Protein AF-A0ABC9XMT6-F1 (afdb_monomer)

Foldseek 3Di:
DDDDDDDDDDPPPPPPPQPPFDDPPVLVVPADADPDDDQFDPDDDDLSRVVNCVSCCSVPVVQEDQEAAAPDDHRGDHDYDVVRYPNVVNPDDFPADPVNPHGDWDWDFRADPNRTTPDIDTDD

pLDDT: mean 78.73, std 18.31, range [33.91, 95.5]

Organism: Grus japonensis (NCBI:txid30415)

Solvent-accessible surface area (backbone atoms only — not comparable to full-atom values): 8340 Å² total; per-residue (Å²): 135,86,86,83,85,79,88,80,83,81,79,77,81,78,76,75,75,75,76,81,76,74,65,64,67,73,55,70,73,73,46,69,81,52,93,70,81,60,66,60,44,95,61,86,76,51,53,61,55,54,48,18,52,58,67,38,32,82,82,40,66,83,61,50,47,83,61,49,56,66,67,67,61,87,37,54,54,81,45,65,52,73,90,81,30,69,55,79,65,15,81,62,89,78,52,54,39,99,83,70,77,48,74,62,68,54,76,42,76,43,53,49,98,86,41,79,42,92,48,77,50,75,58,133

Secondary structure (DSSP, 8-state):
---PPPP-----------------HHHHHHSPPPSS--SB-SSPPPHHHHHHHHHHGGG-GGGB-SSPPSSPPTTB--B--TTT--TT-SSS-PPBPTTSSSB--EEEEEEET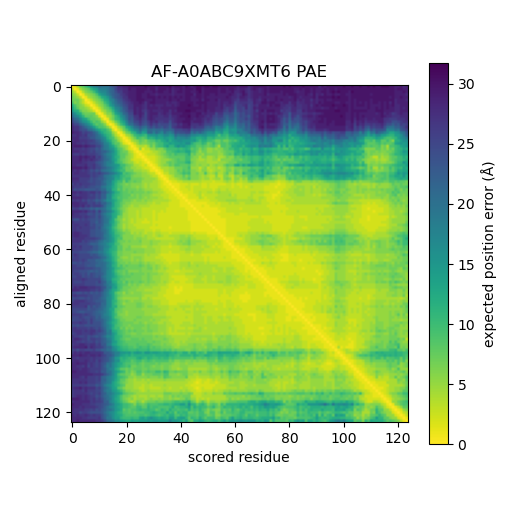TEEEEEEEEE-

Radius of gyration: 18.57 Å; Cα contacts (8 Å, |Δi|>4): 127; chains: 1; bounding box: 70×32×45 Å

Sequence (124 aa):
MAAENKPEDDHGNSNGSHVKIFLPKKLLECLPKCSSLPKERHRWNTNEEIAAYLITFEKHEEWLTTSPKTRPQNGSMILYNRKKVKYRKDGYCWKKRKDGKTTREDHMKLKVQGVEVAFTASRT

InterPro domains:
  IPR005559 CG-1 DNA-binding domain [PF03859] (40-117)
  IPR005559 CG-1 DNA-binding domain [PS51437] (33-124)
  IPR005559 CG-1 DNA-binding domain [SM01076] (37-122)

Mean predicted aligned error: 10.44 Å

Structure (mmCIF, N/CA/C/O backbone):
data_AF-A0ABC9XMT6-F1
#
_entry.id   AF-A0ABC9XMT6-F1
#
loop_
_atom_site.group_PDB
_atom_site.id
_atom_site.type_symbol
_atom_site.label_atom_id
_atom_site.label_alt_id
_atom_site.label_comp_id
_atom_site.label_asym_id
_atom_site.label_entity_id
_atom_site.label_seq_id
_atom_site.pdbx_PDB_ins_code
_atom_site.Cartn_x
_atom_site.Cartn_y
_atom_site.Cartn_z
_atom_site.occupancy
_atom_site.B_iso_or_equiv
_atom_site.auth_seq_id
_atom_site.auth_comp_id
_atom_site.auth_asym_id
_atom_site.auth_atom_id
_atom_site.pdbx_PDB_model_num
ATOM 1 N N . MET A 1 1 ? 52.608 -3.142 -1.570 1.00 40.28 1 MET A N 1
ATOM 2 C CA . MET A 1 1 ? 52.031 -1.930 -0.954 1.00 40.28 1 MET A CA 1
ATOM 3 C C . MET A 1 1 ? 50.528 -2.017 -1.118 1.00 40.28 1 MET A C 1
ATOM 5 O O . MET A 1 1 ? 50.058 -2.041 -2.247 1.00 40.28 1 MET A O 1
ATOM 9 N N . ALA A 1 2 ? 49.810 -2.219 -0.015 1.00 34.69 2 ALA A N 1
ATOM 10 C CA . ALA A 1 2 ? 48.353 -2.273 0.001 1.00 34.69 2 ALA A CA 1
ATOM 11 C C . ALA A 1 2 ? 47.799 -0.844 -0.099 1.00 34.69 2 ALA A C 1
ATOM 13 O O . ALA A 1 2 ? 48.294 0.042 0.594 1.00 34.69 2 ALA A O 1
ATOM 14 N N . ALA A 1 3 ? 46.818 -0.623 -0.973 1.00 41.06 3 ALA A N 1
ATOM 15 C CA . ALA A 1 3 ? 46.079 0.631 -1.039 1.00 41.06 3 ALA A CA 1
ATOM 16 C C . ALA A 1 3 ? 44.886 0.545 -0.077 1.00 41.06 3 ALA A C 1
ATOM 18 O O . ALA A 1 3 ? 43.965 -0.249 -0.269 1.00 41.06 3 ALA A O 1
ATOM 19 N N . GLU A 1 4 ? 44.963 1.335 0.985 1.00 38.72 4 GLU A N 1
ATOM 20 C CA . GLU A 1 4 ? 43.932 1.529 1.998 1.00 38.72 4 GLU A CA 1
ATOM 21 C C . GLU A 1 4 ? 42.796 2.379 1.401 1.00 38.72 4 GLU A C 1
ATOM 23 O O . GLU A 1 4 ? 43.028 3.489 0.925 1.00 38.72 4 GLU A O 1
ATOM 28 N N . ASN A 1 5 ? 41.570 1.847 1.374 1.00 39.75 5 ASN A N 1
ATOM 29 C CA . ASN A 1 5 ? 40.381 2.600 0.970 1.00 39.75 5 ASN A CA 1
ATOM 30 C C . ASN A 1 5 ? 39.766 3.258 2.210 1.00 39.75 5 ASN A C 1
ATOM 32 O O . ASN A 1 5 ? 39.301 2.564 3.115 1.00 39.75 5 ASN A O 1
ATOM 36 N N . LYS A 1 6 ? 39.748 4.591 2.227 1.00 43.38 6 LYS A N 1
ATOM 37 C CA . LYS A 1 6 ? 39.055 5.411 3.225 1.00 43.38 6 LYS A CA 1
ATOM 38 C C . LYS A 1 6 ? 37.591 5.626 2.792 1.00 43.38 6 LYS A C 1
ATOM 40 O O . LYS A 1 6 ? 37.367 5.868 1.606 1.00 43.38 6 LYS A O 1
ATOM 45 N N . PRO A 1 7 ? 36.598 5.546 3.697 1.00 43.25 7 PRO A N 1
ATOM 46 C CA . PRO A 1 7 ? 35.216 5.885 3.379 1.00 43.25 7 PRO A CA 1
ATOM 47 C C . PRO A 1 7 ? 35.037 7.404 3.502 1.00 43.25 7 PRO A C 1
ATOM 49 O O . PRO A 1 7 ? 35.501 7.988 4.480 1.00 43.25 7 PRO A O 1
ATOM 52 N N . GLU A 1 8 ? 34.382 8.044 2.533 1.00 37.81 8 GLU A N 1
ATOM 53 C CA . GLU A 1 8 ? 33.956 9.442 2.667 1.00 37.81 8 GLU A CA 1
ATOM 54 C C . GLU A 1 8 ? 32.431 9.552 2.583 1.00 37.81 8 GLU A C 1
ATOM 56 O O . GLU A 1 8 ? 31.765 8.922 1.761 1.00 37.81 8 GLU A O 1
ATOM 61 N N . ASP A 1 9 ? 31.932 10.315 3.547 1.00 39.69 9 ASP A N 1
ATOM 62 C CA . ASP A 1 9 ? 30.592 10.422 4.096 1.00 39.69 9 ASP A CA 1
ATOM 63 C C . ASP A 1 9 ? 29.501 10.888 3.118 1.00 39.69 9 ASP A C 1
ATOM 65 O O . ASP A 1 9 ? 29.501 12.026 2.637 1.00 39.69 9 ASP A O 1
ATOM 69 N N . ASP A 1 10 ? 28.484 10.042 2.923 1.00 38.47 10 ASP A N 1
ATOM 70 C CA . ASP A 1 10 ? 27.214 10.438 2.308 1.00 38.47 10 ASP A CA 1
ATOM 71 C C . ASP A 1 10 ? 26.428 11.296 3.311 1.00 38.47 10 ASP A C 1
ATOM 73 O O . ASP A 1 10 ? 25.841 10.807 4.281 1.00 38.47 10 ASP A O 1
ATOM 77 N N . HIS A 1 11 ? 26.462 12.612 3.102 1.00 39.47 11 HIS A N 1
ATOM 78 C CA . HIS A 1 11 ? 25.652 13.566 3.847 1.00 39.47 11 HIS A CA 1
ATOM 79 C C . HIS A 1 11 ? 24.174 13.342 3.512 1.00 39.47 11 HIS A C 1
ATOM 81 O O . HIS A 1 11 ? 23.629 13.901 2.557 1.00 39.47 11 HIS A O 1
ATOM 87 N N . GLY A 1 12 ? 23.526 12.524 4.343 1.00 33.91 12 GLY A N 1
ATOM 88 C CA . GLY A 1 12 ? 22.091 12.292 4.346 1.00 33.91 12 GLY A CA 1
ATOM 89 C C . GLY A 1 12 ? 21.323 13.608 4.430 1.00 33.91 12 GLY A C 1
ATOM 90 O O . GLY A 1 12 ? 21.168 14.207 5.494 1.00 33.91 12 GLY A O 1
ATOM 91 N N . ASN A 1 13 ? 20.809 14.051 3.285 1.00 34.53 13 ASN A N 1
ATOM 92 C CA . ASN A 1 13 ? 19.857 15.144 3.195 1.00 34.53 13 ASN A CA 1
ATOM 93 C C . ASN A 1 13 ? 18.496 14.656 3.717 1.00 34.53 13 ASN A C 1
ATOM 95 O O . ASN A 1 13 ? 17.605 14.284 2.947 1.00 34.53 13 ASN A O 1
ATOM 99 N N . SER A 1 14 ? 18.357 14.634 5.042 1.00 41.84 14 SER A N 1
ATOM 100 C CA . SER A 1 14 ? 17.146 14.288 5.790 1.00 41.84 14 SER A CA 1
ATOM 101 C C . SER A 1 14 ? 16.077 15.372 5.654 1.00 41.84 14 SER A C 1
ATOM 103 O O . SER A 1 14 ? 15.634 15.969 6.627 1.00 41.84 14 SER A O 1
ATOM 105 N N . ASN A 1 15 ? 15.610 15.616 4.432 1.00 35.84 15 ASN A N 1
ATOM 106 C CA . ASN A 1 15 ? 14.337 16.285 4.203 1.00 35.84 15 ASN A CA 1
ATOM 107 C C . ASN A 1 15 ? 13.234 15.223 4.204 1.00 35.84 15 ASN A C 1
ATOM 109 O O . ASN A 1 15 ? 12.649 14.880 3.170 1.00 35.84 15 ASN A O 1
ATOM 113 N N . GLY A 1 16 ? 12.996 14.664 5.394 1.00 40.88 16 GLY A N 1
ATOM 114 C CA . GLY A 1 16 ? 11.869 13.792 5.691 1.00 40.88 16 GLY A CA 1
ATOM 115 C C . GLY A 1 16 ? 10.582 14.585 5.528 1.00 40.88 16 GLY A C 1
ATOM 116 O O . GLY A 1 16 ? 10.087 15.210 6.459 1.00 40.88 16 GLY A O 1
ATOM 117 N N . SER A 1 17 ? 10.053 14.625 4.307 1.00 46.78 17 SER A N 1
ATOM 118 C CA . SER A 1 17 ? 8.720 15.140 4.033 1.00 46.78 17 SER A CA 1
ATOM 119 C C . SER A 1 17 ? 7.719 14.231 4.746 1.00 46.78 17 SER A C 1
ATOM 121 O O . SER A 1 17 ? 7.249 13.258 4.155 1.00 46.78 17 SER A O 1
ATOM 123 N N . HIS A 1 18 ? 7.452 14.523 6.017 1.00 50.78 18 HIS A N 1
ATOM 124 C CA . HIS A 1 18 ? 6.505 13.821 6.873 1.00 50.78 18 HIS A CA 1
ATOM 125 C C . HIS A 1 18 ? 5.197 13.660 6.097 1.00 50.78 18 HIS A C 1
ATOM 127 O O . HIS A 1 18 ? 4.498 14.641 5.810 1.00 50.78 18 HIS A O 1
ATOM 133 N N . VAL A 1 19 ? 4.890 12.432 5.680 1.00 56.84 19 VAL A N 1
ATOM 134 C CA . VAL A 1 19 ? 3.621 12.136 5.021 1.00 56.84 19 VAL A CA 1
ATOM 135 C C . VAL A 1 19 ? 2.574 12.158 6.125 1.00 56.84 19 VAL A C 1
ATOM 137 O O . VAL A 1 19 ? 2.337 11.151 6.780 1.00 56.84 19 VAL A O 1
ATOM 140 N N . LYS A 1 20 ? 1.976 13.327 6.376 1.00 57.56 20 LYS A N 1
ATOM 141 C CA . LYS A 1 20 ? 0.902 13.463 7.364 1.00 57.56 20 LYS A CA 1
ATOM 142 C C . LYS A 1 20 ? -0.333 12.738 6.851 1.00 57.56 20 LYS A C 1
ATOM 144 O O . LYS A 1 20 ? -1.044 13.220 5.969 1.00 57.56 20 LYS A O 1
ATOM 149 N N . ILE A 1 21 ? -0.559 11.553 7.397 1.00 64.38 21 ILE A N 1
ATOM 150 C CA . ILE A 1 21 ? -1.717 10.720 7.105 1.00 64.38 21 ILE A CA 1
ATOM 151 C C . ILE A 1 21 ? -2.886 11.275 7.920 1.00 64.38 21 ILE A C 1
ATOM 153 O O . ILE A 1 21 ? -2.926 11.153 9.141 1.00 64.38 21 ILE A O 1
ATOM 157 N N . PHE A 1 22 ? -3.830 11.934 7.244 1.00 63.34 22 PHE A N 1
ATOM 158 C CA . PHE A 1 22 ? -5.005 12.488 7.908 1.00 63.34 22 PHE A CA 1
ATOM 159 C C . PHE A 1 22 ? -6.077 11.409 8.063 1.00 63.34 22 PHE A C 1
ATOM 161 O O . PHE A 1 22 ? -6.709 10.981 7.096 1.00 63.34 22 PHE A O 1
ATOM 168 N N . LEU A 1 23 ? -6.268 10.975 9.304 1.00 66.06 23 LEU A N 1
ATOM 169 C CA . LEU A 1 23 ? -7.289 10.023 9.714 1.00 66.06 23 LEU A CA 1
ATOM 170 C C . LEU A 1 23 ? -8.143 10.649 10.819 1.00 66.06 23 LEU A C 1
ATOM 172 O O . LEU A 1 23 ? -7.598 11.296 11.716 1.00 66.06 23 LEU A O 1
ATOM 176 N N . PRO A 1 24 ? -9.474 10.470 10.793 1.00 74.31 24 PRO A N 1
ATOM 177 C CA . PRO A 1 24 ? -10.331 10.940 11.874 1.00 74.31 24 PRO A CA 1
ATOM 178 C C . PRO A 1 24 ? -9.902 10.363 13.228 1.00 74.31 24 PRO A C 1
ATOM 180 O O . PRO A 1 24 ? -9.689 9.157 13.345 1.00 74.31 24 PRO A O 1
ATOM 183 N N . LYS A 1 25 ? -9.820 11.216 14.260 1.00 73.12 25 LYS A N 1
ATOM 184 C CA . LYS A 1 25 ? -9.351 10.856 15.618 1.00 73.12 25 LYS A CA 1
ATOM 185 C C . LYS A 1 25 ? -10.031 9.610 16.191 1.00 73.12 25 LYS A C 1
ATOM 187 O O . LYS A 1 25 ? -9.366 8.764 16.771 1.00 73.12 25 LYS A O 1
ATOM 192 N N . LYS A 1 26 ? -11.326 9.440 15.911 1.00 73.62 26 LYS A N 1
ATOM 193 C CA . LYS A 1 26 ? -12.100 8.258 16.310 1.00 73.62 26 LYS A CA 1
ATOM 194 C C . LYS A 1 26 ? -11.482 6.938 15.823 1.00 73.62 26 LYS A C 1
ATOM 196 O O . LYS A 1 26 ? -11.502 5.951 16.543 1.00 73.62 26 LYS A O 1
ATOM 201 N N . LEU A 1 27 ? -10.907 6.909 14.619 1.00 73.44 27 LEU A N 1
ATOM 202 C CA . LEU A 1 27 ? -10.251 5.708 14.089 1.00 73.44 27 LEU A CA 1
ATOM 203 C C . LEU A 1 27 ? -8.878 5.469 14.726 1.00 73.44 27 LEU A C 1
ATOM 205 O O . LEU A 1 27 ? -8.488 4.319 14.901 1.00 73.44 27 LEU A O 1
ATOM 209 N N . LEU A 1 28 ? -8.161 6.535 15.096 1.00 75.44 28 LEU A N 1
ATOM 210 C CA . LEU A 1 28 ? -6.859 6.441 15.768 1.00 75.44 28 LEU A CA 1
ATOM 211 C C . LEU A 1 28 ? -6.962 5.787 17.154 1.00 75.44 28 LEU A C 1
ATOM 213 O O . LEU A 1 28 ? -6.012 5.142 17.593 1.00 75.44 28 LEU A O 1
ATOM 217 N N . GLU A 1 29 ? -8.099 5.955 17.827 1.00 78.12 29 GLU A N 1
ATOM 218 C CA . GLU A 1 29 ? -8.356 5.399 19.159 1.00 78.12 29 GLU A CA 1
ATOM 219 C C . GLU A 1 29 ? -8.872 3.954 19.111 1.00 78.12 29 GLU A C 1
ATOM 221 O O . GLU A 1 29 ? -8.566 3.166 20.002 1.00 78.12 29 GLU A O 1
ATOM 226 N N . CYS A 1 30 ? -9.626 3.585 18.069 1.00 77.25 30 CYS A N 1
ATOM 227 C CA . CYS A 1 30 ? -10.254 2.263 17.973 1.00 77.25 30 CYS A CA 1
ATOM 228 C C . CYS A 1 30 ? -9.428 1.216 17.213 1.00 77.25 30 CYS A C 1
ATOM 230 O O . CYS A 1 30 ? -9.730 0.026 17.313 1.00 77.25 30 CYS A O 1
ATOM 232 N N . LEU A 1 31 ? -8.436 1.623 16.415 1.00 80.31 31 LEU A N 1
ATOM 233 C CA . LEU A 1 31 ? -7.646 0.687 15.618 1.00 80.31 31 LEU A CA 1
ATOM 234 C C . LEU A 1 31 ? -6.420 0.179 16.388 1.00 80.31 31 LEU A C 1
ATOM 236 O O . LEU A 1 31 ? -5.705 0.973 17.005 1.00 80.31 31 LEU A O 1
ATOM 240 N N . PRO A 1 32 ? -6.125 -1.133 16.322 1.00 78.62 32 PRO A N 1
ATOM 241 C CA . PRO A 1 32 ? -4.917 -1.669 16.925 1.00 78.62 32 PRO A CA 1
ATOM 242 C C . PRO A 1 32 ? -3.690 -1.052 16.248 1.00 78.62 32 PRO A C 1
ATOM 244 O O . PRO A 1 32 ? -3.577 -1.031 15.022 1.00 78.62 32 PRO A O 1
ATOM 247 N N . LYS A 1 33 ? -2.745 -0.558 17.051 1.00 74.94 33 LYS A N 1
ATOM 248 C CA . LYS A 1 33 ? -1.454 -0.091 16.538 1.00 74.94 33 LYS A CA 1
ATOM 249 C C . LYS A 1 33 ? -0.626 -1.303 16.135 1.00 74.94 33 LYS A C 1
ATOM 251 O O . LYS A 1 33 ? -0.455 -2.225 16.927 1.00 74.94 33 LYS A O 1
ATOM 256 N N . CYS A 1 34 ? -0.105 -1.290 14.914 1.00 81.69 34 CYS A N 1
ATOM 257 C CA . CYS A 1 34 ? 0.770 -2.347 14.434 1.00 81.69 34 CYS A CA 1
ATOM 258 C C . CYS A 1 34 ? 2.241 -1.940 14.573 1.00 81.69 34 CYS A C 1
ATOM 260 O O . CYS A 1 34 ? 2.605 -0.831 14.185 1.00 81.69 34 CYS A O 1
ATOM 262 N N . SER A 1 35 ? 3.066 -2.839 15.114 1.00 83.25 35 SER A N 1
ATOM 263 C CA . SER A 1 35 ? 4.509 -2.647 15.327 1.00 83.25 35 SER A CA 1
ATOM 264 C C . SER A 1 35 ? 5.382 -3.217 14.207 1.00 83.25 35 SER A C 1
ATOM 266 O O . SER A 1 35 ? 6.589 -2.998 14.200 1.00 83.25 35 SER A O 1
ATOM 268 N N . SER A 1 36 ? 4.802 -3.977 13.272 1.00 89.31 36 SER A N 1
ATOM 269 C CA . SER A 1 36 ? 5.536 -4.562 12.147 1.00 89.31 36 SER A CA 1
ATOM 270 C C . SER A 1 36 ? 4.651 -4.731 10.917 1.00 89.31 36 SER A C 1
ATOM 272 O O . SER A 1 36 ? 3.473 -5.076 11.016 1.00 89.31 36 SER A O 1
ATOM 274 N N . LEU A 1 37 ? 5.233 -4.533 9.737 1.00 90.50 37 LEU A N 1
ATOM 275 C CA . LEU A 1 37 ? 4.601 -4.922 8.486 1.00 90.50 37 LEU A CA 1
ATOM 276 C C . LEU A 1 37 ? 4.855 -6.419 8.238 1.00 90.50 37 LEU A C 1
ATOM 278 O O . LEU A 1 37 ? 6.018 -6.833 8.209 1.00 90.50 37 LEU A O 1
ATOM 282 N N . PRO A 1 38 ? 3.817 -7.248 8.021 1.00 92.00 38 PRO A N 1
ATOM 283 C CA . PRO A 1 38 ? 4.015 -8.641 7.637 1.00 92.00 38 PRO A CA 1
ATOM 284 C C . PRO A 1 38 ? 4.811 -8.719 6.340 1.00 92.00 38 PRO A C 1
ATOM 286 O O . PRO A 1 38 ? 4.486 -8.018 5.391 1.00 92.00 38 PRO A O 1
ATOM 289 N N . LYS A 1 39 ? 5.814 -9.594 6.261 1.00 90.44 39 LYS A N 1
ATOM 290 C CA . LYS A 1 39 ? 6.561 -9.802 5.009 1.00 90.44 39 LYS A CA 1
ATOM 291 C C . LYS A 1 39 ? 5.715 -10.516 3.953 1.00 90.44 39 LYS A C 1
ATOM 293 O O . LYS A 1 39 ? 5.858 -10.246 2.765 1.00 90.44 39 LYS A O 1
ATOM 298 N N . GLU A 1 40 ? 4.810 -11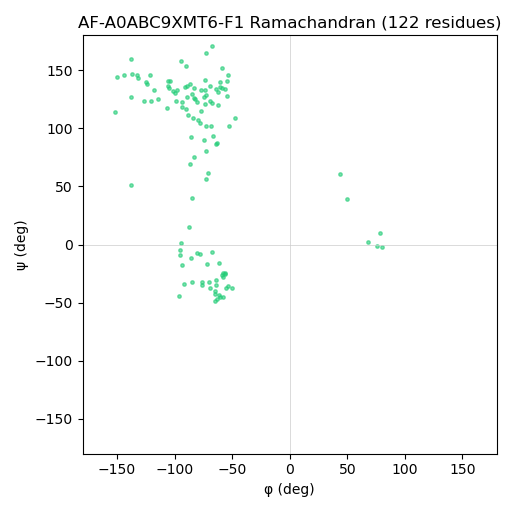.385 4.397 1.00 93.44 40 GLU A N 1
ATOM 299 C CA . GLU A 1 40 ? 3.982 -12.233 3.546 1.00 93.44 40 GLU A CA 1
ATOM 300 C C . GLU A 1 40 ? 2.579 -12.407 4.146 1.00 93.44 40 GLU A C 1
ATOM 302 O O . GLU A 1 40 ? 2.394 -12.436 5.367 1.00 93.44 40 GLU A O 1
ATOM 307 N N . ARG A 1 41 ? 1.571 -12.503 3.278 1.00 92.88 41 ARG A N 1
ATOM 308 C CA . ARG A 1 41 ? 0.168 -12.703 3.621 1.00 92.88 41 ARG A CA 1
ATOM 309 C C . ARG A 1 41 ? -0.556 -13.444 2.496 1.00 92.88 41 ARG A C 1
ATOM 311 O O . ARG A 1 41 ? -0.807 -12.896 1.430 1.00 92.88 41 ARG A O 1
ATOM 318 N N . HIS A 1 42 ? -1.000 -14.662 2.783 1.00 93.69 42 HIS A N 1
ATOM 319 C CA . HIS A 1 42 ? -1.772 -15.496 1.851 1.00 93.69 42 HIS A CA 1
ATOM 320 C C . HIS A 1 42 ? -3.289 -15.259 1.905 1.00 93.69 42 HIS A C 1
ATOM 322 O O . HIS A 1 42 ? -4.076 -16.064 1.416 1.00 93.69 42 HIS A O 1
ATOM 328 N N . ARG A 1 43 ? -3.717 -14.152 2.520 1.00 94.19 43 ARG A N 1
ATOM 329 C CA . ARG A 1 43 ? -5.113 -13.713 2.554 1.00 94.19 43 ARG A CA 1
ATOM 330 C C . ARG A 1 43 ? -5.199 -12.214 2.332 1.00 94.19 43 ARG A C 1
ATOM 332 O O . ARG A 1 43 ? -4.248 -11.485 2.606 1.00 94.19 43 ARG A O 1
ATOM 339 N N . TRP A 1 44 ? -6.374 -11.753 1.925 1.00 89.56 44 TRP A N 1
ATOM 340 C CA . TRP A 1 44 ? -6.669 -10.328 1.867 1.00 89.56 44 TRP A CA 1
ATOM 341 C C . TRP A 1 44 ? -6.556 -9.680 3.256 1.00 89.56 44 TRP A C 1
ATOM 343 O O . TRP A 1 44 ? -6.978 -10.263 4.262 1.00 89.56 44 TRP A O 1
ATOM 353 N N . ASN A 1 45 ? -5.985 -8.471 3.294 1.00 90.50 45 ASN A N 1
ATOM 354 C CA . ASN A 1 45 ? -6.025 -7.615 4.477 1.00 90.50 45 ASN A CA 1
ATOM 355 C C . ASN A 1 45 ? -7.430 -7.030 4.638 1.00 90.50 45 ASN A C 1
ATOM 357 O O . ASN A 1 45 ? -8.054 -6.640 3.646 1.00 90.50 45 ASN A O 1
ATOM 361 N N . THR A 1 46 ? -7.905 -6.923 5.875 1.00 91.12 46 THR A N 1
ATOM 362 C CA . THR A 1 46 ? -9.110 -6.150 6.179 1.00 91.12 46 THR A CA 1
ATOM 363 C C . THR A 1 46 ? -8.824 -4.652 6.072 1.00 91.12 46 THR A C 1
ATOM 365 O O . THR A 1 46 ? -7.669 -4.213 6.050 1.00 91.12 46 THR A O 1
ATOM 368 N N . ASN A 1 47 ? -9.877 -3.837 6.015 1.00 90.00 47 ASN A N 1
ATOM 369 C CA . ASN A 1 47 ? -9.714 -2.386 5.958 1.00 90.00 47 ASN A CA 1
ATOM 370 C C . ASN A 1 47 ? -9.052 -1.845 7.234 1.00 90.00 47 ASN A C 1
ATOM 372 O O . ASN A 1 47 ? -8.252 -0.917 7.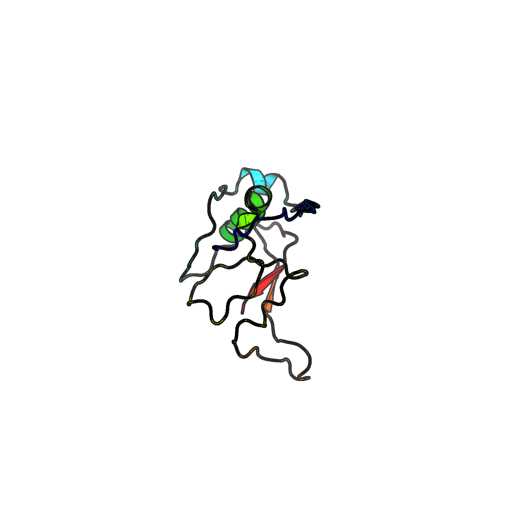165 1.00 90.00 47 ASN A O 1
ATOM 376 N N . GLU A 1 48 ? -9.348 -2.451 8.381 1.00 88.94 48 GLU A N 1
ATOM 377 C CA . GLU A 1 48 ? -8.752 -2.143 9.680 1.00 88.94 48 GLU A CA 1
ATOM 378 C C . GLU A 1 48 ? -7.257 -2.465 9.692 1.00 88.94 48 GLU A C 1
ATOM 380 O O . GLU A 1 48 ? -6.473 -1.653 10.172 1.00 88.94 48 GLU A O 1
ATOM 385 N N . GLU A 1 49 ? -6.844 -3.602 9.119 1.00 90.31 49 GLU A N 1
ATOM 386 C CA . GLU A 1 49 ? -5.426 -3.968 8.999 1.00 90.31 49 GLU A CA 1
ATOM 387 C C . GLU A 1 49 ? -4.673 -2.970 8.112 1.00 90.31 49 GLU A C 1
ATOM 389 O O . GLU A 1 49 ? -3.622 -2.463 8.498 1.00 90.31 49 GLU A O 1
ATOM 394 N N . ILE A 1 50 ? -5.239 -2.630 6.948 1.00 89.69 50 ILE A N 1
ATOM 395 C CA . ILE A 1 50 ? -4.654 -1.629 6.045 1.00 89.69 50 ILE A CA 1
ATOM 396 C C . ILE A 1 50 ? -4.548 -0.273 6.754 1.00 89.69 50 ILE A C 1
ATOM 398 O O . ILE A 1 50 ? -3.508 0.380 6.682 1.00 89.69 50 ILE A O 1
ATOM 402 N N . ALA A 1 51 ? -5.598 0.150 7.459 1.00 88.19 51 ALA A N 1
ATOM 403 C CA . ALA A 1 51 ? -5.592 1.404 8.200 1.00 88.19 51 ALA A CA 1
ATOM 404 C C . ALA A 1 51 ? -4.572 1.395 9.343 1.00 88.19 51 ALA A C 1
ATOM 406 O O . ALA A 1 51 ? -3.869 2.385 9.514 1.00 88.19 51 ALA A O 1
ATOM 407 N N . ALA A 1 52 ? -4.433 0.287 10.073 1.00 88.44 52 ALA A N 1
ATOM 408 C CA . ALA A 1 52 ? -3.432 0.139 11.123 1.00 88.44 52 ALA A CA 1
ATOM 409 C C . ALA A 1 52 ? -2.009 0.340 10.581 1.00 88.44 52 ALA A C 1
ATOM 411 O O . ALA A 1 52 ? -1.246 1.097 11.178 1.00 88.44 52 ALA A O 1
ATOM 412 N N . TYR A 1 53 ? -1.677 -0.256 9.425 1.00 89.75 53 TYR A N 1
ATOM 413 C CA . TYR A 1 53 ? -0.374 -0.049 8.778 1.00 89.75 53 TYR A CA 1
ATOM 414 C C . TYR A 1 53 ? -0.139 1.404 8.384 1.00 89.75 53 TYR A C 1
ATOM 416 O O . TYR A 1 53 ? 0.946 1.934 8.596 1.00 89.75 53 TYR A O 1
ATOM 424 N N . LEU A 1 54 ? -1.155 2.056 7.818 1.00 86.62 54 LEU A N 1
ATOM 425 C CA . LEU A 1 54 ? -1.050 3.449 7.395 1.00 86.62 54 LEU A CA 1
ATOM 426 C C . LEU A 1 54 ? -0.942 4.400 8.596 1.00 86.62 54 LEU A C 1
ATOM 428 O O . LEU A 1 54 ? -0.188 5.358 8.539 1.00 86.62 54 LEU A O 1
ATOM 432 N N . ILE A 1 55 ? -1.642 4.138 9.701 1.00 84.31 55 ILE A N 1
ATOM 433 C CA . ILE A 1 55 ? -1.579 4.975 10.910 1.00 84.31 55 ILE A CA 1
ATOM 434 C C . ILE A 1 55 ? -0.198 4.933 11.544 1.00 84.31 55 ILE A C 1
ATOM 436 O O . ILE A 1 55 ? 0.342 5.971 11.919 1.00 84.31 55 ILE A O 1
ATOM 440 N N . THR A 1 56 ? 0.356 3.734 11.725 1.00 84.62 56 THR A N 1
ATOM 441 C CA . THR A 1 56 ? 1.640 3.595 12.415 1.00 84.62 56 THR A CA 1
ATOM 442 C C . THR A 1 56 ? 2.828 3.887 11.509 1.00 84.62 56 THR A C 1
ATOM 444 O O . THR A 1 56 ? 3.936 4.031 12.017 1.00 84.62 56 THR A O 1
ATOM 447 N N . PHE A 1 57 ? 2.596 4.074 10.206 1.00 84.88 57 PHE A N 1
ATOM 448 C CA . PHE A 1 57 ? 3.628 4.355 9.215 1.00 84.88 57 PHE A CA 1
ATOM 449 C C . PHE A 1 57 ? 4.529 5.548 9.572 1.00 84.88 57 PHE A C 1
ATOM 451 O O . PHE A 1 57 ? 5.725 5.484 9.320 1.00 84.88 57 PHE A O 1
ATOM 458 N N . GLU A 1 58 ? 4.004 6.606 10.205 1.00 80.56 58 GLU A N 1
ATOM 459 C CA . GLU A 1 58 ? 4.817 7.766 10.627 1.00 80.56 58 GLU A CA 1
ATOM 460 C C . GLU A 1 58 ? 5.964 7.376 11.579 1.00 80.56 58 GLU A C 1
ATOM 462 O O . GLU A 1 58 ? 6.980 8.057 11.645 1.00 80.56 58 GLU A O 1
ATOM 467 N N . LYS A 1 59 ? 5.825 6.256 12.296 1.00 82.88 59 LYS A N 1
ATOM 468 C CA . LYS A 1 59 ? 6.856 5.712 13.191 1.00 82.88 59 LYS A CA 1
ATOM 469 C C . LYS A 1 59 ? 7.736 4.650 12.533 1.00 82.88 59 LYS A C 1
ATOM 471 O O . LYS A 1 59 ? 8.652 4.164 13.186 1.00 82.88 59 LYS A O 1
ATOM 476 N N . HIS A 1 60 ? 7.418 4.273 11.297 1.00 87.69 60 HIS A N 1
ATOM 477 C CA . HIS A 1 60 ? 7.967 3.114 10.607 1.00 87.69 60 HIS A CA 1
ATOM 478 C C . HIS A 1 60 ? 8.308 3.430 9.143 1.00 87.69 60 HIS A C 1
ATOM 480 O O . HIS A 1 60 ? 7.874 2.738 8.212 1.00 87.69 60 HIS A O 1
ATOM 486 N N . GLU A 1 61 ? 9.068 4.505 8.910 1.00 86.38 61 GLU A N 1
ATOM 487 C CA . GLU A 1 61 ? 9.489 4.880 7.555 1.00 86.38 61 GLU A CA 1
ATOM 488 C C . GLU A 1 61 ? 10.298 3.767 6.867 1.00 86.38 61 GLU A C 1
ATOM 490 O O . GLU A 1 61 ? 10.251 3.640 5.641 1.00 86.38 61 GLU A O 1
ATOM 495 N N . GLU A 1 62 ? 10.964 2.904 7.642 1.00 90.19 62 GLU A N 1
ATOM 496 C CA . GLU A 1 62 ? 11.715 1.744 7.161 1.00 90.19 62 GLU A CA 1
ATOM 497 C C . GLU A 1 62 ? 10.853 0.704 6.429 1.00 90.19 62 GLU A C 1
ATOM 499 O O . GLU A 1 62 ? 11.385 -0.140 5.706 1.00 90.19 62 GLU A O 1
ATOM 504 N N . TRP A 1 63 ? 9.521 0.753 6.562 1.00 92.81 63 TRP A N 1
ATOM 505 C CA . TRP A 1 63 ? 8.620 -0.119 5.800 1.00 92.81 63 TRP A CA 1
ATOM 506 C C . TRP A 1 63 ? 8.535 0.266 4.319 1.00 92.81 63 TRP A C 1
ATOM 508 O O . TRP A 1 63 ? 8.083 -0.543 3.499 1.00 92.81 63 TRP A O 1
ATOM 518 N N . LEU A 1 64 ? 8.960 1.479 3.942 1.00 92.56 64 LEU A N 1
ATOM 519 C CA . LEU A 1 64 ? 9.031 1.862 2.537 1.00 92.56 64 LEU A CA 1
ATOM 520 C C . LEU A 1 64 ? 10.130 1.092 1.827 1.00 92.56 64 LEU A C 1
ATOM 522 O O . LEU A 1 64 ? 11.317 1.202 2.120 1.00 92.56 64 LEU A O 1
ATOM 526 N N . THR A 1 65 ? 9.733 0.407 0.766 1.00 93.38 65 THR A N 1
ATOM 527 C CA . THR A 1 65 ? 10.696 -0.129 -0.180 1.00 93.38 65 THR A CA 1
ATOM 528 C C . THR A 1 65 ? 11.092 0.969 -1.169 1.00 93.38 65 THR A C 1
ATOM 530 O O . THR A 1 65 ? 10.241 1.582 -1.816 1.00 93.38 65 THR A O 1
ATOM 533 N N . THR A 1 66 ? 12.394 1.227 -1.301 1.00 93.94 66 THR A N 1
ATOM 534 C CA . THR A 1 66 ? 12.952 2.301 -2.146 1.00 93.94 66 THR A CA 1
ATOM 535 C C . THR A 1 66 ? 13.161 1.895 -3.608 1.00 93.94 66 THR A C 1
ATOM 537 O O . THR A 1 66 ? 13.365 2.755 -4.464 1.00 93.94 66 THR A O 1
ATOM 540 N N . SER A 1 67 ? 13.058 0.603 -3.925 1.00 92.94 67 SER A N 1
ATOM 541 C CA . SER A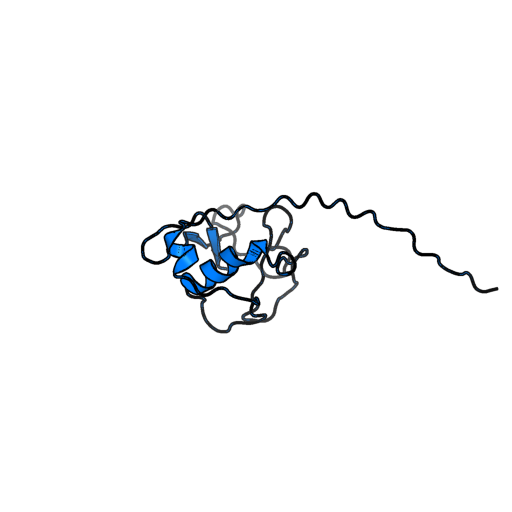 1 67 ? 13.235 0.052 -5.272 1.00 92.94 67 SER A CA 1
ATOM 542 C C . SER A 1 67 ? 12.177 -1.011 -5.609 1.00 92.94 67 SER A C 1
ATOM 544 O O . SER A 1 67 ? 11.710 -1.735 -4.726 1.00 92.94 67 SER A O 1
ATOM 546 N N . PRO A 1 68 ? 11.747 -1.130 -6.879 1.00 93.75 68 PRO A N 1
ATOM 547 C CA . PRO A 1 68 ? 10.819 -2.185 -7.275 1.00 93.75 68 PRO A CA 1
ATOM 548 C C . PRO A 1 68 ? 11.444 -3.563 -7.015 1.00 93.75 68 PRO A C 1
ATOM 550 O O . PRO A 1 68 ? 12.616 -3.792 -7.316 1.00 93.75 68 PRO A O 1
ATOM 553 N N . LYS A 1 69 ? 10.667 -4.488 -6.446 1.00 93.25 69 LYS A N 1
ATOM 554 C CA . LYS A 1 69 ? 11.095 -5.878 -6.261 1.00 93.25 69 LYS A CA 1
ATOM 555 C C . LYS A 1 69 ? 10.799 -6.646 -7.541 1.00 93.25 69 LYS A C 1
ATOM 557 O O . LYS A 1 69 ? 9.686 -6.575 -8.043 1.00 93.25 69 LYS A O 1
ATOM 562 N N . THR A 1 70 ? 11.785 -7.365 -8.070 1.00 95.50 70 THR A N 1
ATOM 563 C CA . THR A 1 70 ? 11.573 -8.217 -9.247 1.00 95.50 70 THR A CA 1
ATOM 564 C C . THR A 1 70 ? 10.936 -9.526 -8.806 1.00 95.50 70 THR A C 1
ATOM 566 O O . THR A 1 70 ? 11.507 -10.215 -7.966 1.00 95.50 70 THR A O 1
ATOM 569 N N . ARG A 1 71 ? 9.769 -9.848 -9.367 1.00 92.88 71 ARG A N 1
ATOM 570 C CA . ARG A 1 71 ? 8.978 -11.057 -9.111 1.00 92.88 71 ARG A CA 1
ATOM 571 C C . ARG A 1 71 ? 8.902 -11.398 -7.619 1.00 92.88 71 ARG A C 1
ATOM 573 O 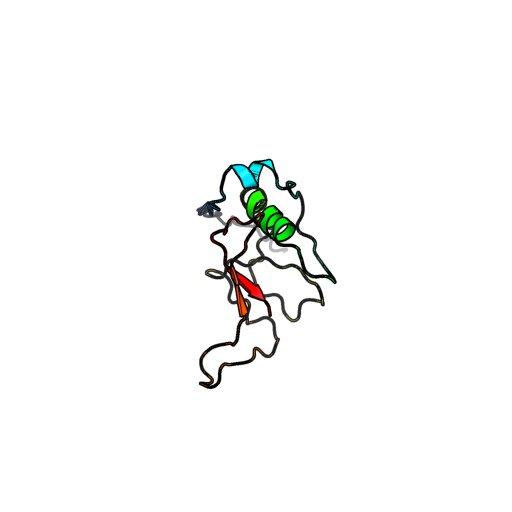O . ARG A 1 71 ? 9.378 -12.459 -7.215 1.00 92.88 71 ARG A O 1
ATOM 580 N N . PRO A 1 72 ? 8.350 -10.492 -6.789 1.00 92.94 72 PRO A N 1
ATOM 581 C CA . PRO A 1 72 ? 8.134 -10.783 -5.380 1.00 92.94 72 PRO A CA 1
ATOM 582 C C . PRO A 1 72 ? 7.336 -12.079 -5.218 1.00 92.94 72 PRO A C 1
ATOM 584 O O . PRO A 1 72 ? 6.468 -12.385 -6.041 1.00 92.94 72 PRO A O 1
ATOM 587 N N . GLN A 1 73 ? 7.649 -12.822 -4.156 1.00 92.56 73 GLN A N 1
ATOM 588 C CA . GLN A 1 73 ? 6.959 -14.062 -3.811 1.00 92.56 73 GLN A CA 1
ATOM 589 C C . GLN A 1 73 ? 5.465 -13.801 -3.592 1.00 92.56 73 GLN A C 1
ATOM 591 O O . GLN A 1 73 ? 5.064 -12.702 -3.190 1.00 92.56 73 GLN A O 1
ATOM 596 N N . ASN A 1 74 ? 4.638 -14.813 -3.849 1.00 92.69 74 ASN A N 1
ATOM 597 C CA . ASN A 1 74 ? 3.198 -14.718 -3.631 1.00 92.69 74 ASN A CA 1
ATOM 598 C C . ASN A 1 74 ? 2.900 -14.282 -2.191 1.00 92.69 74 ASN A C 1
ATOM 600 O O . ASN A 1 74 ? 3.589 -14.670 -1.261 1.00 92.69 74 ASN A O 1
ATOM 604 N N . GLY A 1 75 ? 1.901 -13.419 -2.015 1.00 93.19 75 GLY A N 1
ATOM 605 C CA . GLY A 1 75 ? 1.552 -12.888 -0.698 1.00 93.19 75 GLY A CA 1
ATOM 606 C C . GLY A 1 75 ? 2.492 -11.808 -0.153 1.00 93.19 75 GLY A C 1
ATOM 607 O O . GLY A 1 75 ? 2.211 -11.289 0.923 1.00 93.19 75 GLY A O 1
ATOM 608 N N . SER A 1 76 ? 3.564 -11.420 -0.852 1.00 94.12 76 SER A N 1
ATOM 609 C CA . SER A 1 76 ? 4.454 -10.345 -0.384 1.00 94.12 76 SER A CA 1
ATOM 610 C C . SER A 1 76 ? 3.685 -9.053 -0.085 1.00 94.12 76 SER A C 1
ATOM 612 O O . SER A 1 76 ? 2.973 -8.531 -0.945 1.00 94.12 76 SER A O 1
ATOM 614 N N . MET A 1 77 ? 3.872 -8.496 1.113 1.00 94.12 77 MET A N 1
ATOM 615 C CA . MET A 1 77 ? 3.358 -7.170 1.465 1.00 94.12 77 MET A CA 1
ATOM 616 C C . MET 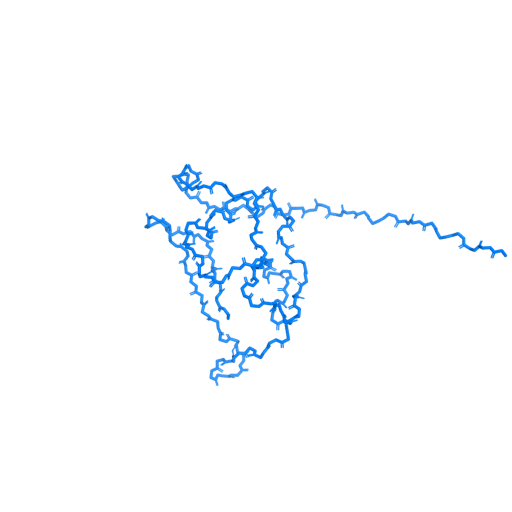A 1 77 ? 4.446 -6.133 1.203 1.00 94.12 77 MET A C 1
ATOM 618 O O . MET A 1 77 ? 5.538 -6.226 1.762 1.00 94.12 77 MET A O 1
ATOM 622 N N . ILE A 1 78 ? 4.171 -5.136 0.362 1.00 92.94 78 ILE A N 1
ATOM 623 C CA . ILE A 1 78 ? 5.178 -4.133 0.006 1.00 92.94 78 ILE A CA 1
ATOM 624 C C . ILE A 1 78 ? 4.549 -2.744 -0.010 1.00 92.94 78 ILE A C 1
ATOM 626 O O . ILE A 1 78 ? 3.548 -2.518 -0.691 1.00 92.94 78 ILE A O 1
ATOM 630 N N . LEU A 1 79 ? 5.155 -1.801 0.716 1.00 92.25 79 LEU A N 1
ATOM 631 C CA . LEU A 1 79 ? 4.784 -0.391 0.658 1.00 92.25 79 LEU A CA 1
ATOM 632 C C . LEU A 1 79 ? 5.746 0.376 -0.242 1.00 92.25 79 LEU A C 1
ATOM 634 O O . LEU A 1 79 ? 6.966 0.322 -0.092 1.00 92.25 79 LEU A O 1
ATOM 638 N N . TYR A 1 80 ? 5.165 1.149 -1.154 1.00 92.25 80 TYR A N 1
ATOM 639 C CA . TYR A 1 80 ? 5.890 2.016 -2.068 1.00 92.25 80 TYR A CA 1
ATOM 640 C C . TYR A 1 80 ? 5.392 3.450 -1.964 1.00 92.25 80 TYR A C 1
ATOM 642 O O . TYR A 1 80 ? 4.189 3.714 -1.987 1.00 92.25 80 TYR A O 1
ATOM 650 N N . ASN A 1 81 ? 6.321 4.404 -2.005 1.00 89.12 81 ASN A N 1
ATOM 651 C CA . ASN A 1 81 ? 5.970 5.768 -2.370 1.00 89.12 81 ASN A CA 1
ATOM 652 C C . ASN A 1 81 ? 5.818 5.841 -3.897 1.00 89.12 81 ASN A C 1
ATOM 654 O O . ASN A 1 81 ? 6.810 5.887 -4.625 1.00 89.12 81 ASN A O 1
ATOM 658 N N . ARG A 1 82 ? 4.574 5.897 -4.388 1.00 88.44 82 ARG A N 1
ATOM 659 C CA . ARG A 1 82 ? 4.249 5.928 -5.828 1.00 88.44 82 ARG A CA 1
ATOM 660 C C . ARG A 1 82 ? 4.909 7.081 -6.601 1.00 88.44 82 ARG A C 1
ATOM 662 O O . ARG A 1 82 ? 5.090 6.963 -7.812 1.00 88.44 82 ARG A O 1
ATOM 669 N N . LYS A 1 83 ? 5.267 8.190 -5.938 1.00 88.62 83 LYS A N 1
ATOM 670 C CA . LYS A 1 83 ? 5.985 9.309 -6.577 1.00 88.62 83 LYS A CA 1
ATOM 671 C C . LYS A 1 83 ? 7.467 8.992 -6.785 1.00 88.62 83 LYS A C 1
ATOM 673 O O . LYS A 1 83 ? 8.032 9.420 -7.785 1.00 88.62 83 LYS A O 1
ATOM 678 N N . LYS A 1 84 ? 8.075 8.240 -5.862 1.00 90.81 84 LYS A N 1
ATOM 679 C CA . LYS A 1 84 ? 9.510 7.918 -5.869 1.00 90.81 84 LYS A CA 1
ATOM 680 C C . LYS A 1 84 ? 9.820 6.607 -6.598 1.00 90.81 84 LYS A C 1
ATOM 682 O O . LYS A 1 84 ? 10.839 6.512 -7.269 1.00 90.81 84 LYS A O 1
ATOM 687 N N . VAL A 1 85 ? 8.933 5.612 -6.520 1.00 93.38 85 VAL A N 1
ATOM 688 C CA . VAL A 1 85 ? 9.193 4.256 -7.027 1.00 93.38 85 VAL A CA 1
ATOM 689 C C . VAL A 1 85 ? 8.276 3.902 -8.195 1.00 93.38 85 VAL A C 1
ATOM 691 O O . VAL A 1 85 ? 7.048 3.929 -8.095 1.00 93.38 85 VAL A O 1
ATOM 694 N N . LYS A 1 86 ? 8.880 3.497 -9.318 1.00 92.12 86 LYS A N 1
ATOM 695 C CA . LYS A 1 86 ? 8.170 2.907 -10.464 1.00 92.12 86 LYS A CA 1
ATOM 696 C C . LYS A 1 86 ? 7.942 1.409 -10.217 1.00 92.12 86 LYS A C 1
ATOM 698 O O . LYS A 1 86 ? 8.616 0.580 -10.819 1.00 92.12 86 LYS A O 1
ATOM 703 N N . TYR A 1 87 ? 6.989 1.074 -9.345 1.00 92.19 87 TYR A N 1
ATOM 704 C CA . TYR A 1 87 ? 6.717 -0.307 -8.904 1.00 92.19 87 TYR A CA 1
ATOM 705 C C . TYR A 1 87 ? 6.418 -1.295 -10.043 1.00 92.19 87 TYR A C 1
ATOM 707 O O . TYR A 1 87 ? 6.727 -2.466 -9.917 1.00 92.19 87 TYR A O 1
ATOM 715 N N . ARG A 1 88 ? 5.918 -0.824 -11.194 1.00 91.44 88 ARG A N 1
ATOM 716 C CA . ARG A 1 88 ? 5.635 -1.675 -12.367 1.00 91.44 88 ARG A CA 1
ATOM 717 C C . ARG A 1 88 ? 6.872 -2.264 -13.055 1.00 91.44 88 ARG A C 1
ATOM 719 O O . ARG A 1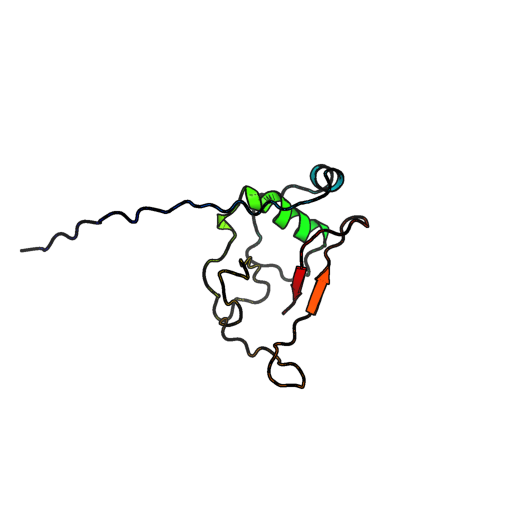 88 ? 6.740 -3.043 -13.990 1.00 91.44 88 ARG A O 1
ATOM 726 N N . LYS A 1 89 ? 8.082 -1.873 -12.642 1.00 92.38 89 LYS A N 1
ATOM 727 C CA . LYS A 1 89 ? 9.340 -2.504 -13.074 1.00 92.38 89 LYS A CA 1
ATOM 728 C C . LYS A 1 89 ? 9.673 -3.728 -12.207 1.00 92.38 89 LYS A C 1
ATOM 730 O O . LYS A 1 89 ? 10.822 -3.931 -11.837 1.00 92.38 89 LYS A O 1
ATOM 735 N N . ASP A 1 90 ? 8.660 -4.510 -11.861 1.00 93.25 90 ASP A N 1
ATOM 736 C CA . ASP A 1 90 ? 8.739 -5.709 -11.024 1.00 93.25 90 ASP A CA 1
ATOM 737 C C . ASP A 1 90 ? 8.876 -7.003 -11.842 1.00 93.25 90 ASP A C 1
ATOM 739 O O . ASP A 1 90 ? 8.940 -8.092 -11.286 1.00 93.25 90 ASP A O 1
ATOM 743 N N . GLY A 1 91 ? 8.940 -6.921 -13.171 1.00 92.62 91 GLY A N 1
ATOM 744 C CA . GLY A 1 91 ? 9.100 -8.094 -14.033 1.00 92.62 91 GLY A CA 1
ATOM 745 C C . GLY A 1 91 ? 7.815 -8.898 -14.263 1.00 92.62 91 GLY A C 1
ATOM 746 O O . GLY A 1 91 ? 7.891 -9.982 -14.851 1.00 92.62 91 GLY A O 1
ATOM 747 N N . TYR A 1 92 ? 6.653 -8.378 -13.846 1.00 91.94 92 TYR A N 1
ATOM 748 C CA . TYR A 1 92 ? 5.342 -8.903 -14.229 1.00 91.94 92 TYR A CA 1
ATOM 749 C C . TYR A 1 92 ? 4.802 -8.238 -15.504 1.00 91.94 92 TYR A C 1
ATOM 751 O O . TYR A 1 92 ? 5.133 -7.102 -15.850 1.00 91.94 92 TYR A O 1
ATOM 759 N N . CYS A 1 93 ? 3.943 -8.963 -16.228 1.00 91.00 93 CYS A N 1
ATOM 760 C CA . CYS A 1 93 ? 3.260 -8.448 -17.414 1.00 91.00 93 CYS A CA 1
ATOM 761 C C . CYS A 1 93 ? 1.985 -7.699 -17.010 1.00 91.00 93 CYS A C 1
ATOM 763 O O . CYS A 1 93 ? 0.908 -8.278 -16.884 1.00 91.00 93 CYS A O 1
ATOM 765 N N . TRP A 1 94 ? 2.107 -6.387 -16.829 1.00 90.69 94 TRP A N 1
ATOM 766 C CA . TRP A 1 94 ? 0.991 -5.516 -16.476 1.00 90.69 94 TRP A CA 1
ATOM 767 C C . TRP A 1 94 ? -0.026 -5.394 -17.616 1.00 90.69 94 TRP A C 1
ATOM 769 O O . TRP A 1 94 ? 0.295 -4.917 -18.709 1.00 90.69 94 TRP A O 1
ATOM 779 N N . LYS A 1 95 ? -1.284 -5.766 -17.354 1.00 91.56 95 LYS A N 1
ATOM 780 C CA . LYS A 1 95 ? -2.366 -5.641 -18.339 1.00 91.56 95 LYS A CA 1
ATOM 781 C C . LYS A 1 95 ? -2.618 -4.173 -18.670 1.00 91.56 95 LYS A C 1
ATOM 783 O O . LYS A 1 95 ? -2.745 -3.341 -17.775 1.00 91.56 95 LYS A O 1
ATOM 788 N N . LYS A 1 96 ? -2.748 -3.847 -19.954 1.00 91.75 96 LYS A N 1
ATOM 789 C CA . LYS A 1 96 ? -3.112 -2.497 -20.403 1.00 91.75 96 LYS A CA 1
ATOM 790 C C . LYS A 1 96 ? -4.622 -2.362 -20.623 1.00 91.75 96 LYS A C 1
ATOM 792 O O . LYS A 1 96 ? -5.334 -3.354 -20.790 1.00 91.75 96 LYS A O 1
ATOM 797 N N . ARG A 1 97 ? -5.127 -1.129 -20.580 1.00 90.44 97 ARG A N 1
ATOM 798 C CA . ARG A 1 97 ? -6.483 -0.769 -21.015 1.00 90.44 97 ARG A CA 1
ATOM 799 C C . ARG A 1 97 ? -6.595 -0.939 -22.541 1.00 90.44 97 ARG A C 1
ATOM 801 O O . ARG A 1 97 ? -5.602 -1.184 -23.224 1.00 90.44 97 ARG A O 1
ATOM 808 N N . LYS A 1 98 ? -7.819 -0.830 -23.072 1.00 93.69 98 LYS A N 1
ATOM 809 C CA . LYS A 1 98 ? -8.132 -1.064 -24.498 1.00 93.69 98 LYS A CA 1
ATOM 810 C C . LYS A 1 98 ? -7.331 -0.159 -25.447 1.00 93.69 98 LYS A C 1
ATOM 812 O O . LYS A 1 98 ? -7.055 -0.552 -26.570 1.00 93.69 98 LYS A O 1
ATOM 817 N N . ASP A 1 99 ? -6.939 1.021 -24.976 1.00 89.06 99 ASP A N 1
ATOM 818 C CA . ASP A 1 99 ? -6.129 2.001 -25.704 1.00 89.06 99 ASP A CA 1
ATOM 819 C C . ASP A 1 99 ? -4.624 1.663 -25.756 1.00 89.06 99 ASP A C 1
ATOM 821 O O . ASP A 1 99 ? -3.865 2.362 -26.422 1.00 89.06 99 ASP A O 1
ATOM 825 N N . GLY A 1 100 ? -4.158 0.640 -25.028 1.00 89.50 100 GLY A N 1
ATOM 826 C CA . GLY A 1 100 ? -2.752 0.223 -24.990 1.00 89.50 100 GLY A CA 1
ATOM 827 C C . GLY A 1 100 ? -1.790 1.219 -24.324 1.00 89.50 100 GLY A C 1
ATOM 828 O O . GLY A 1 100 ? -0.582 0.956 -24.263 1.00 89.50 100 GLY A O 1
ATOM 829 N N . LYS A 1 101 ? -2.294 2.343 -23.800 1.00 87.56 101 LYS A N 1
ATOM 830 C CA . LYS A 1 101 ? -1.476 3.408 -23.197 1.00 87.56 101 LYS A CA 1
ATOM 831 C C . LYS A 1 101 ? -1.397 3.276 -21.687 1.00 87.56 101 LYS A C 1
ATOM 833 O O . LYS A 1 101 ? -0.318 3.397 -21.114 1.00 87.56 101 LYS A O 1
ATOM 838 N N . THR A 1 102 ? -2.528 3.010 -21.041 1.00 87.88 102 THR A N 1
ATOM 839 C CA . THR A 1 102 ? -2.621 3.014 -19.578 1.00 87.88 102 THR A CA 1
ATOM 840 C C . THR A 1 102 ? -2.665 1.599 -19.017 1.00 87.88 102 THR A C 1
ATOM 842 O O . THR A 1 102 ? -3.295 0.704 -19.579 1.00 87.88 102 THR A O 1
ATOM 845 N N . THR A 1 103 ? -1.982 1.368 -17.896 1.00 90.62 103 THR A N 1
ATOM 846 C CA . THR A 1 103 ? -2.085 0.099 -17.169 1.00 90.62 103 THR A CA 1
ATOM 847 C C . THR A 1 103 ? -3.472 -0.017 -16.541 1.00 90.62 103 THR A C 1
ATOM 849 O O . THR A 1 103 ? -4.004 0.948 -15.988 1.00 90.62 103 THR A O 1
ATOM 852 N N . ARG A 1 104 ? -4.077 -1.199 -16.639 1.00 89.69 104 ARG A N 1
ATOM 853 C CA . ARG A 1 104 ? -5.310 -1.533 -15.939 1.00 89.69 104 ARG A CA 1
ATOM 854 C C . ARG A 1 104 ? -4.971 -1.828 -14.482 1.00 89.69 104 ARG A C 1
ATOM 856 O O . ARG A 1 104 ? -4.293 -2.804 -14.199 1.00 89.69 104 ARG A O 1
ATOM 863 N N . GLU A 1 105 ? -5.468 -0.981 -13.594 1.00 87.12 105 GLU A N 1
ATOM 864 C CA . GLU A 1 105 ? -5.377 -1.133 -12.143 1.00 87.12 105 GLU A CA 1
ATOM 865 C C . GLU A 1 105 ? -6.750 -0.897 -11.538 1.00 87.12 105 GLU A C 1
ATOM 867 O O . GLU A 1 105 ? -7.493 -0.022 -12.003 1.00 87.12 105 GLU A O 1
ATOM 872 N N . ASP A 1 106 ? -7.051 -1.661 -10.496 1.00 85.31 106 ASP A N 1
ATOM 873 C CA . ASP A 1 106 ? -8.230 -1.446 -9.679 1.00 85.31 106 ASP A CA 1
ATOM 874 C C . ASP A 1 106 ? -7.831 -0.573 -8.491 1.00 85.31 106 ASP A C 1
ATOM 876 O O . ASP A 1 106 ? -6.957 -0.924 -7.692 1.00 85.31 106 ASP A O 1
ATOM 880 N N . HIS A 1 107 ? -8.447 0.606 -8.408 1.00 85.25 107 HIS A N 1
ATOM 881 C CA . HIS A 1 107 ? -8.258 1.536 -7.300 1.00 85.25 107 HIS A CA 1
ATOM 882 C C . HIS A 1 107 ? -9.446 1.432 -6.362 1.00 85.25 107 HIS A C 1
ATOM 884 O O . HIS A 1 107 ? -10.599 1.474 -6.792 1.00 85.25 107 HIS A O 1
ATOM 890 N N . MET A 1 108 ? -9.158 1.326 -5.071 1.00 84.25 108 MET A N 1
ATOM 891 C CA . MET A 1 108 ? -10.180 1.282 -4.037 1.00 84.2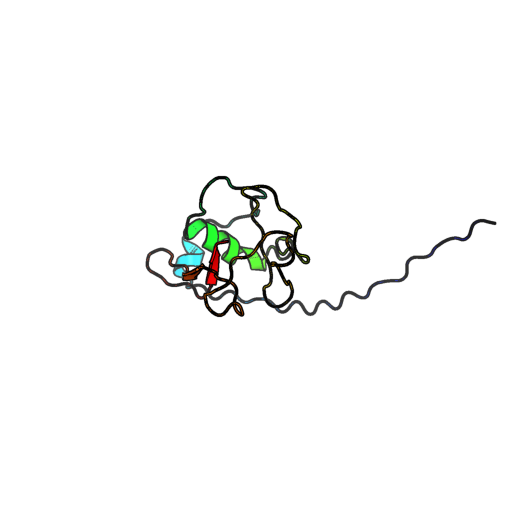5 108 MET A CA 1
ATOM 892 C C . MET A 1 108 ? -9.994 2.410 -3.040 1.00 84.25 108 MET A C 1
ATOM 894 O O . MET A 1 108 ? -8.870 2.802 -2.719 1.00 84.25 108 MET A O 1
ATOM 898 N N . LYS A 1 109 ? -11.126 2.899 -2.536 1.00 85.06 109 LYS A N 1
ATOM 899 C CA . LYS A 1 109 ? -11.190 3.822 -1.407 1.00 85.06 109 LYS A CA 1
ATOM 900 C C . LYS A 1 109 ? -11.278 3.017 -0.120 1.00 85.06 109 LYS A C 1
ATOM 902 O O . LYS A 1 109 ? -12.142 2.147 0.006 1.00 85.06 109 LYS A O 1
ATOM 907 N N . LEU A 1 110 ? -10.389 3.305 0.822 1.00 86.00 110 LEU A N 1
ATOM 908 C CA . LEU A 1 110 ? -10.393 2.653 2.123 1.00 86.00 110 LEU A CA 1
ATOM 909 C C . LEU A 1 110 ? -11.541 3.212 2.972 1.00 86.00 110 LEU A C 1
ATOM 911 O O . LEU A 1 110 ? -11.646 4.425 3.147 1.00 86.00 110 LEU A O 1
ATOM 915 N N . LYS A 1 111 ? -12.394 2.332 3.504 1.00 87.88 111 LYS A N 1
ATOM 916 C CA . LYS A 1 111 ? -13.460 2.699 4.444 1.00 87.88 111 LYS A CA 1
ATOM 917 C C . LYS A 1 111 ? -13.356 1.851 5.700 1.00 87.88 111 LYS A C 1
ATOM 919 O O . LYS A 1 111 ? -13.412 0.628 5.611 1.00 87.88 111 LYS A O 1
ATOM 924 N N . VAL A 1 112 ? -13.242 2.493 6.854 1.00 89.00 112 VAL A N 1
ATOM 925 C CA . VAL A 1 112 ? -13.145 1.824 8.156 1.00 89.00 112 VAL A CA 1
ATOM 926 C C . VAL A 1 112 ? -14.314 2.284 9.008 1.00 89.00 112 VAL A C 1
ATOM 928 O O . VAL A 1 112 ? -14.502 3.485 9.177 1.00 89.00 112 VAL A O 1
ATOM 931 N N . GLN A 1 113 ? -15.132 1.352 9.504 1.00 85.69 113 GLN A N 1
ATOM 932 C CA . GLN A 1 113 ? -16.324 1.669 10.311 1.00 85.69 113 GLN A CA 1
ATOM 933 C C . GLN A 1 113 ? -17.243 2.738 9.672 1.00 85.69 113 GLN A C 1
ATOM 935 O O . GLN A 1 113 ? -17.761 3.626 10.344 1.00 85.69 113 GLN A O 1
ATOM 940 N N . GLY A 1 114 ? -17.411 2.688 8.345 1.00 83.56 114 GLY A N 1
ATOM 941 C CA . GLY A 1 114 ? -18.234 3.646 7.591 1.00 83.56 114 GLY A CA 1
ATOM 942 C C . GLY A 1 114 ? -17.561 4.990 7.282 1.00 83.56 114 GLY A C 1
ATOM 943 O O . GLY A 1 114 ? -18.139 5.805 6.567 1.00 83.56 114 GLY A O 1
ATOM 944 N N . VAL A 1 115 ? -16.330 5.208 7.746 1.00 83.81 115 VAL A N 1
ATOM 945 C CA . VAL A 1 115 ? -15.563 6.439 7.533 1.00 83.81 115 VAL A CA 1
ATOM 946 C C . VAL A 1 115 ? -14.576 6.242 6.384 1.00 83.81 115 VAL A C 1
ATOM 948 O O . VAL A 1 115 ? -13.751 5.328 6.411 1.00 83.81 115 VAL A O 1
ATOM 951 N N . GLU A 1 116 ? -14.661 7.092 5.361 1.00 82.38 116 GLU A N 1
ATOM 952 C CA .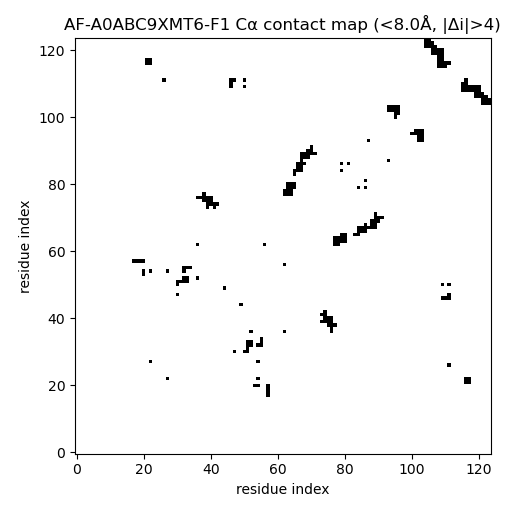 GLU A 1 116 ? -13.702 7.095 4.253 1.00 82.38 116 GLU A CA 1
ATOM 953 C C . GLU A 1 116 ? -12.364 7.686 4.703 1.00 82.38 116 GLU A C 1
ATOM 955 O O . GLU A 1 116 ? -12.309 8.742 5.333 1.00 82.38 116 GLU A O 1
ATOM 960 N N . VAL A 1 117 ? -11.281 6.997 4.356 1.00 76.62 117 VAL A N 1
ATOM 961 C CA . VAL A 1 117 ? -9.917 7.452 4.596 1.00 76.62 117 VAL A CA 1
ATOM 962 C C . VAL A 1 117 ? -9.311 7.903 3.270 1.00 76.62 117 VAL A C 1
ATOM 964 O O . VAL A 1 117 ? -9.455 7.217 2.258 1.00 76.62 117 VAL A O 1
ATOM 967 N N . ALA A 1 118 ? -8.603 9.034 3.267 1.00 68.88 118 ALA A N 1
ATOM 968 C CA . ALA A 1 118 ? -7.971 9.622 2.086 1.00 68.88 118 ALA A CA 1
ATOM 969 C C . ALA A 1 118 ? -6.723 8.844 1.595 1.00 68.88 118 ALA A C 1
ATOM 971 O O . ALA A 1 118 ? -5.641 9.410 1.457 1.00 68.88 118 ALA A O 1
ATOM 972 N N . PHE A 1 119 ? -6.871 7.548 1.295 1.00 68.75 119 PHE A N 1
ATOM 973 C CA . PHE A 1 119 ? -5.856 6.715 0.642 1.00 68.75 119 PHE A CA 1
ATOM 974 C C . PHE A 1 119 ? -6.462 5.911 -0.499 1.00 68.75 119 PHE A C 1
ATOM 976 O O . PHE A 1 119 ? -7.605 5.456 -0.440 1.00 68.75 119 PHE A O 1
ATOM 983 N N . THR A 1 120 ? -5.650 5.710 -1.535 1.00 61.31 120 THR A N 1
ATOM 984 C CA . THR A 1 120 ? -5.972 4.801 -2.633 1.00 61.31 120 THR A CA 1
ATOM 985 C C . THR A 1 120 ? -5.101 3.563 -2.500 1.00 61.31 120 THR A C 1
ATOM 987 O O . THR A 1 120 ? -3.874 3.645 -2.552 1.00 61.31 120 THR A O 1
ATOM 990 N N . ALA A 1 121 ? -5.737 2.412 -2.308 1.00 63.59 121 ALA A N 1
ATOM 991 C CA . ALA A 1 121 ? -5.066 1.126 -2.423 1.00 63.59 121 ALA A CA 1
ATOM 992 C C . ALA A 1 121 ? -5.202 0.649 -3.871 1.00 63.59 121 ALA A C 1
ATOM 994 O O . ALA A 1 121 ? -6.278 0.756 -4.465 1.00 63.59 121 ALA A O 1
ATOM 995 N N . SER A 1 122 ? -4.108 0.150 -4.442 1.00 64.25 122 SER A N 1
ATOM 996 C CA . SER A 1 122 ? -4.125 -0.516 -5.746 1.00 64.25 122 SER A CA 1
ATOM 997 C C . SER A 1 122 ? -3.996 -2.015 -5.524 1.00 64.25 122 SER A C 1
ATOM 999 O O . SER A 1 122 ? -3.173 -2.440 -4.716 1.00 64.25 122 SER A O 1
ATOM 1001 N N . ARG A 1 123 ? -4.820 -2.797 -6.218 1.00 62.41 123 ARG A N 1
ATOM 1002 C CA . ARG A 1 123 ? -4.683 -4.256 -6.284 1.00 62.41 123 ARG A CA 1
ATOM 1003 C C . ARG A 1 123 ? -4.128 -4.628 -7.651 1.00 62.41 123 ARG A C 1
ATOM 1005 O O . ARG A 1 123 ? -4.480 -3.990 -8.646 1.00 62.41 123 ARG A O 1
ATOM 1012 N N . THR A 1 124 ? -3.237 -5.607 -7.666 1.00 58.47 124 THR A N 1
ATOM 1013 C CA . THR A 1 124 ? -2.433 -6.000 -8.827 1.00 58.47 124 THR A CA 1
ATOM 1014 C C . THR A 1 124 ? -2.432 -7.505 -8.933 1.00 58.47 124 THR A C 1
ATOM 1016 O O . THR A 1 124 ? -2.266 -8.125 -7.857 1.00 58.47 124 THR A O 1
#